Protein AF-A0A6L7VQL5-F1 (afdb_monomer)

Structure (mmCIF, N/CA/C/O backbone):
data_AF-A0A6L7VQL5-F1
#
_entry.id   AF-A0A6L7VQL5-F1
#
loop_
_atom_site.group_PDB
_atom_site.id
_atom_site.type_symbol
_atom_site.label_atom_id
_atom_site.label_alt_id
_atom_site.label_comp_id
_atom_site.label_asym_id
_atom_site.label_entity_id
_atom_site.label_seq_id
_atom_site.pdbx_PDB_ins_code
_atom_site.Cartn_x
_atom_site.Cartn_y
_atom_site.Cartn_z
_atom_site.occupancy
_atom_site.B_iso_or_equiv
_atom_site.auth_seq_id
_atom_site.auth_comp_id
_atom_site.auth_asym_id
_atom_site.auth_atom_id
_atom_site.pdbx_PDB_model_num
ATOM 1 N N . MET A 1 1 ? -5.846 9.441 10.949 1.00 42.78 1 MET A N 1
ATOM 2 C CA . MET A 1 1 ? -6.103 8.118 11.543 1.00 42.78 1 MET A CA 1
ATOM 3 C C . MET A 1 1 ? -7.262 8.256 12.506 1.00 42.78 1 MET A C 1
ATOM 5 O O . MET A 1 1 ? -7.137 8.987 13.477 1.00 42.78 1 MET A O 1
ATOM 9 N N . THR A 1 2 ? -8.407 7.649 12.213 1.00 39.34 2 THR A N 1
ATOM 10 C CA . THR A 1 2 ? -9.433 7.426 13.237 1.00 39.34 2 THR A CA 1
ATOM 11 C C . THR A 1 2 ? -9.026 6.174 13.992 1.00 39.34 2 TH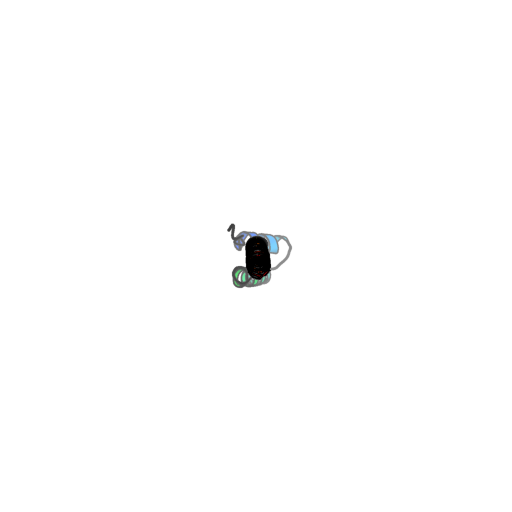R A C 1
ATOM 13 O O . THR A 1 2 ? -9.314 5.062 13.554 1.00 39.34 2 THR A O 1
ATOM 16 N N . THR A 1 3 ? -8.292 6.350 15.087 1.00 49.66 3 THR A N 1
ATOM 17 C CA . THR A 1 3 ? -8.144 5.301 16.092 1.00 49.66 3 THR A CA 1
ATOM 18 C C . THR A 1 3 ? -9.555 4.993 16.580 1.00 49.66 3 THR A C 1
ATOM 20 O O . THR A 1 3 ? -10.227 5.879 17.105 1.00 49.66 3 THR A O 1
ATOM 23 N N . TYR A 1 4 ? -10.054 3.783 16.336 1.00 56.78 4 TYR A N 1
ATOM 24 C CA . TYR A 1 4 ? -11.312 3.344 16.935 1.00 56.78 4 TYR A CA 1
ATOM 25 C C . TYR A 1 4 ? -11.028 3.017 18.395 1.00 56.78 4 TYR A C 1
ATOM 27 O O . TYR A 1 4 ? -10.925 1.847 18.740 1.00 56.78 4 TYR A O 1
ATOM 35 N N . THR A 1 5 ? -10.831 4.027 19.241 1.00 70.69 5 THR A N 1
ATOM 36 C CA . THR A 1 5 ? -10.750 3.820 20.687 1.00 70.69 5 THR A CA 1
ATOM 37 C C . THR A 1 5 ? -11.992 3.054 21.112 1.00 70.69 5 THR A C 1
ATOM 39 O O . THR A 1 5 ? -13.117 3.501 20.876 1.00 70.69 5 THR A O 1
ATOM 42 N N . ILE A 1 6 ? -11.794 1.857 21.667 1.00 78.19 6 ILE A N 1
ATOM 43 C CA . ILE A 1 6 ? -12.909 1.106 22.233 1.00 78.19 6 ILE A CA 1
ATOM 44 C C . ILE A 1 6 ? -13.438 1.933 23.397 1.00 78.19 6 ILE A C 1
ATOM 46 O O . ILE A 1 6 ? -12.696 2.257 24.324 1.00 78.19 6 ILE A O 1
ATO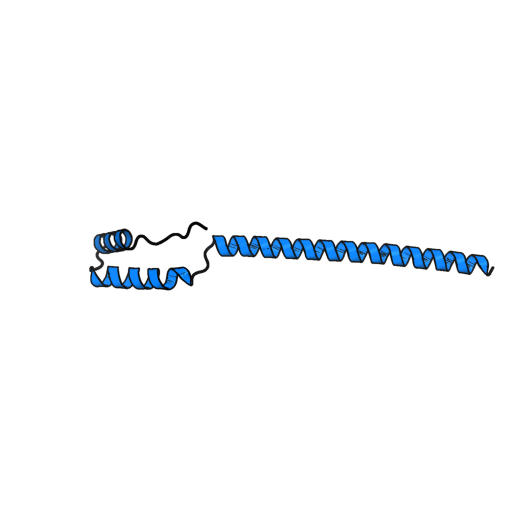M 50 N N . ASP A 1 7 ? -14.722 2.273 23.346 1.00 89.44 7 ASP A N 1
ATOM 51 C CA . ASP A 1 7 ? -15.423 2.767 24.520 1.00 89.44 7 ASP A CA 1
ATOM 52 C C . ASP A 1 7 ? -15.568 1.591 25.486 1.00 89.44 7 ASP A C 1
ATOM 54 O O . ASP A 1 7 ? -16.428 0.720 25.332 1.00 89.44 7 ASP A O 1
ATOM 58 N N . THR A 1 8 ? -14.642 1.521 26.438 1.00 89.69 8 THR A N 1
ATOM 59 C CA . THR A 1 8 ? -14.555 0.412 27.382 1.00 89.69 8 THR A CA 1
ATOM 60 C C . THR A 1 8 ? -15.802 0.321 28.256 1.00 89.69 8 THR A C 1
ATOM 62 O O . THR A 1 8 ? -16.229 -0.787 28.567 1.00 89.69 8 THR A O 1
ATOM 65 N N . ALA A 1 9 ? -16.432 1.451 28.594 1.00 90.56 9 ALA A N 1
ATOM 66 C CA . ALA A 1 9 ? -17.660 1.472 29.381 1.00 90.56 9 ALA A CA 1
ATOM 67 C C . ALA A 1 9 ? -18.835 0.901 28.580 1.00 90.56 9 ALA A C 1
ATOM 69 O O . ALA A 1 9 ? -19.491 -0.033 29.044 1.00 90.56 9 ALA A O 1
ATOM 70 N N . ALA A 1 10 ? -19.034 1.377 27.348 1.00 93.81 10 ALA A N 1
ATOM 71 C CA . ALA A 1 10 ? -20.083 0.857 26.474 1.00 93.81 10 ALA A CA 1
ATOM 72 C C . ALA A 1 10 ? -19.875 -0.633 26.145 1.00 93.81 10 ALA A C 1
ATOM 74 O O . ALA A 1 10 ? -20.834 -1.402 26.112 1.00 93.81 10 ALA A O 1
ATOM 75 N N . ALA A 1 11 ? -18.626 -1.069 25.942 1.00 93.44 11 ALA A N 1
ATOM 76 C CA . ALA A 1 11 ? -18.302 -2.470 25.678 1.00 93.44 11 ALA A CA 1
ATOM 77 C C . ALA A 1 11 ? -18.599 -3.377 26.884 1.00 93.44 11 ALA A C 1
ATOM 79 O O . ALA A 1 11 ? -19.138 -4.470 26.706 1.00 93.44 11 ALA A O 1
ATOM 80 N N . ILE A 1 12 ? -18.291 -2.927 28.107 1.00 95.12 12 ILE A N 1
ATOM 81 C CA . ILE A 1 12 ? -18.627 -3.659 29.337 1.00 95.12 12 ILE A CA 1
ATOM 82 C C . ILE A 1 12 ? -20.147 -3.775 29.487 1.00 95.12 12 ILE A C 1
ATOM 84 O O . ILE A 1 12 ? -20.638 -4.888 29.662 1.00 95.12 12 ILE A O 1
ATOM 88 N N . GLU A 1 13 ? -20.896 -2.675 29.351 1.00 96.06 13 GLU A N 1
ATOM 89 C CA . GLU A 1 13 ? -22.367 -2.686 29.438 1.00 96.06 13 GLU A CA 1
ATOM 90 C C . GLU A 1 13 ? -22.989 -3.624 28.397 1.00 96.06 13 GLU A C 1
ATOM 92 O O . GLU A 1 13 ? -23.912 -4.394 28.683 1.00 96.06 13 GLU A O 1
ATOM 97 N N . GLN A 1 14 ? -22.451 -3.608 27.177 1.00 96.44 14 GLN A N 1
ATOM 98 C CA . GLN A 1 14 ? -22.913 -4.484 26.115 1.00 96.44 14 GLN A CA 1
ATOM 99 C C . GLN A 1 14 ? -22.634 -5.954 26.449 1.00 96.44 14 GLN A C 1
ATOM 101 O O . GLN A 1 14 ? -23.522 -6.786 26.280 1.00 96.44 14 GLN A O 1
ATOM 106 N N . LEU A 1 15 ? -21.462 -6.295 26.985 1.00 96.06 15 LEU A N 1
ATOM 107 C CA . LEU A 1 15 ? -21.155 -7.665 27.408 1.00 96.06 15 LEU A CA 1
ATOM 108 C C . LEU A 1 15 ? -22.043 -8.126 28.572 1.00 96.06 15 LEU A C 1
ATOM 110 O O . LEU A 1 15 ? -22.571 -9.239 28.529 1.00 96.06 15 LEU A O 1
ATOM 114 N N . GLU A 1 16 ? -22.277 -7.265 29.564 1.00 97.00 16 GLU A N 1
ATOM 115 C CA . GLU A 1 16 ? -23.165 -7.554 30.697 1.00 97.00 16 GLU A CA 1
ATOM 116 C C . GLU A 1 16 ? -24.607 -7.806 30.237 1.00 97.00 16 GLU A C 1
ATOM 118 O O . GLU A 1 16 ? -25.227 -8.794 30.635 1.00 97.00 16 GLU A O 1
ATOM 123 N N . SER A 1 17 ? -25.122 -6.984 29.314 1.00 97.00 17 SER A N 1
ATOM 124 C CA . SER A 1 17 ? -26.455 -7.187 28.722 1.00 97.00 17 SER A CA 1
ATOM 125 C C . SER A 1 17 ? -26.586 -8.489 27.916 1.00 97.00 17 SER A C 1
ATOM 127 O O . SER A 1 17 ? -27.698 -8.963 27.690 1.00 97.00 17 SER A O 1
ATOM 129 N N . ASN A 1 18 ? -25.461 -9.098 27.527 1.00 96.19 18 ASN A N 1
ATOM 130 C CA . ASN A 1 18 ? -25.394 -10.389 26.840 1.00 96.19 18 ASN A CA 1
ATOM 131 C C . ASN A 1 18 ? -25.063 -11.563 27.785 1.00 96.19 18 ASN A C 1
ATOM 133 O O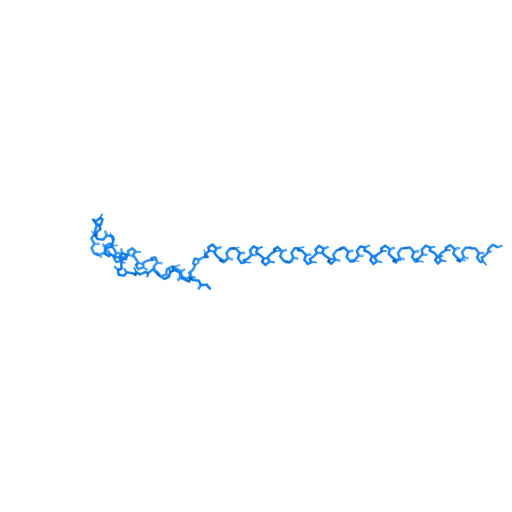 . ASN A 1 18 ? -24.808 -12.673 27.320 1.00 96.19 18 ASN A O 1
ATOM 137 N N . GLY A 1 19 ? -25.100 -11.345 29.104 1.00 95.56 19 GLY A N 1
ATOM 138 C CA . GLY A 1 19 ? -24.989 -12.40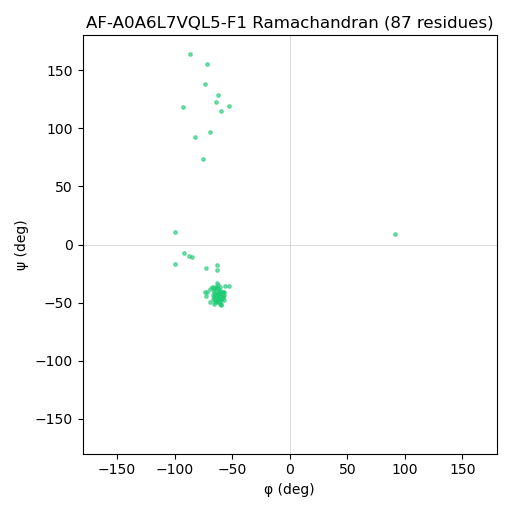2 30.111 1.00 95.56 19 GLY A CA 1
ATOM 139 C C . GLY A 1 19 ? -23.571 -12.702 30.599 1.00 95.56 19 GLY A C 1
ATOM 140 O O . GLY A 1 19 ? -23.393 -13.677 31.329 1.00 95.56 19 GLY A O 1
ATOM 141 N N . PHE A 1 20 ? -22.574 -11.887 30.236 1.00 97.00 20 PHE A N 1
ATOM 142 C CA . PHE A 1 20 ? -21.262 -11.934 30.885 1.00 97.00 20 PHE A CA 1
ATOM 143 C C . PHE A 1 20 ? -21.359 -11.319 32.280 1.00 97.00 20 PHE A C 1
ATOM 145 O O . PHE A 1 20 ? -21.990 -10.278 32.461 1.00 97.00 20 PHE A O 1
ATOM 152 N N . ASP A 1 21 ? -20.711 -11.925 33.274 1.00 96.56 21 ASP A N 1
ATOM 153 C CA . ASP A 1 21 ? -20.598 -11.262 34.571 1.00 96.56 21 ASP A CA 1
ATOM 154 C C . ASP A 1 21 ? -19.611 -10.083 34.499 1.00 96.56 21 ASP A C 1
ATOM 156 O O . ASP A 1 21 ? -18.696 -10.057 33.672 1.00 96.56 21 ASP A O 1
ATOM 160 N N . THR A 1 22 ? -19.769 -9.106 35.394 1.00 94.94 22 THR A N 1
ATOM 161 C CA . THR A 1 22 ? -18.960 -7.878 35.412 1.00 94.94 22 THR A CA 1
ATOM 162 C C . THR A 1 22 ? -17.453 -8.138 35.423 1.00 94.94 22 THR A C 1
ATOM 164 O O . THR A 1 22 ? -16.691 -7.376 34.825 1.00 94.94 22 THR A O 1
ATOM 167 N N . LYS A 1 23 ? -16.980 -9.192 36.103 1.00 96.12 23 LYS A N 1
ATOM 168 C CA . LYS A 1 23 ? -15.543 -9.505 36.149 1.00 96.12 23 LYS A CA 1
ATOM 169 C C . LYS A 1 23 ? -15.066 -10.031 34.801 1.00 96.12 23 LYS A C 1
ATOM 171 O O . LYS A 1 23 ? -13.994 -9.633 34.357 1.00 96.12 23 LYS A O 1
ATOM 176 N N . GLN A 1 24 ? -15.857 -10.881 34.149 1.00 95.94 24 GLN A N 1
ATOM 177 C CA . GLN A 1 24 ? -15.557 -11.381 32.806 1.00 95.94 24 GLN A CA 1
ATOM 178 C C . GLN A 1 24 ? -15.570 -10.260 31.764 1.00 95.94 24 GLN A C 1
ATOM 180 O O . GLN A 1 24 ? -14.637 -10.163 30.969 1.00 95.94 24 GLN A O 1
ATOM 185 N N . ALA A 1 25 ? -16.592 -9.399 31.791 1.00 96.38 25 ALA A N 1
ATOM 186 C CA . ALA A 1 25 ? -16.723 -8.281 30.862 1.00 96.38 25 ALA A CA 1
ATOM 187 C C . ALA A 1 25 ? -15.532 -7.318 30.970 1.00 96.38 25 ALA A C 1
ATOM 189 O O . ALA A 1 25 ? -14.908 -6.987 29.962 1.00 96.38 25 ALA A O 1
ATOM 190 N N . LYS A 1 26 ? -15.156 -6.940 32.201 1.00 93.56 26 LYS A N 1
ATOM 191 C CA . LYS A 1 26 ? -13.977 -6.102 32.456 1.00 93.56 26 LYS A CA 1
ATOM 192 C C . LYS A 1 26 ? -12.690 -6.755 31.972 1.00 93.56 26 LYS A C 1
ATOM 194 O O . LYS A 1 26 ? -11.972 -6.133 31.202 1.00 93.56 26 LYS A O 1
ATOM 199 N N . ALA A 1 27 ? -12.440 -8.006 32.361 1.00 94.94 27 ALA A N 1
ATOM 200 C CA . ALA A 1 27 ? -11.219 -8.709 31.975 1.00 94.94 27 ALA A CA 1
ATOM 201 C C . ALA A 1 27 ? -11.066 -8.806 30.448 1.00 94.94 27 ALA A C 1
ATOM 203 O O . ALA A 1 27 ? -9.977 -8.603 29.922 1.00 94.94 27 ALA A O 1
ATOM 204 N N . LEU A 1 28 ? -12.155 -9.079 29.722 1.00 91.81 28 LEU A N 1
ATOM 205 C CA . LEU A 1 28 ? -12.122 -9.167 28.263 1.00 91.81 28 LEU A CA 1
ATOM 206 C C . LEU A 1 28 ? -11.829 -7.811 27.610 1.00 91.81 28 LEU A C 1
ATOM 208 O O . LEU A 1 28 ? -10.987 -7.728 26.717 1.00 91.81 28 LEU A O 1
ATOM 212 N N . VAL A 1 29 ? -12.519 -6.757 28.046 1.00 92.31 29 VAL A N 1
ATOM 213 C CA . VAL A 1 29 ? -12.359 -5.408 27.486 1.00 92.31 29 VAL A CA 1
ATOM 214 C C . VAL A 1 29 ? -10.969 -4.849 27.775 1.00 92.31 29 VAL A C 1
ATOM 216 O O . VAL A 1 29 ? -10.371 -4.242 26.892 1.00 92.31 29 VAL A O 1
ATOM 219 N N . GLU A 1 30 ? -10.430 -5.104 28.966 1.00 90.19 30 GLU A N 1
ATOM 220 C CA . GLU A 1 30 ? -9.091 -4.674 29.374 1.00 90.19 30 GLU A CA 1
ATOM 221 C C . GLU A 1 30 ? -8.005 -5.335 28.508 1.00 90.19 30 GLU A C 1
ATOM 223 O O . GLU A 1 30 ? -7.179 -4.631 27.933 1.00 90.19 30 GLU A O 1
ATOM 228 N N . ILE A 1 31 ? -8.091 -6.651 28.263 1.00 89.31 31 ILE A N 1
ATOM 229 C CA . ILE A 1 31 ? -7.167 -7.370 27.361 1.00 89.31 31 ILE A CA 1
ATOM 230 C C . ILE A 1 31 ? -7.178 -6.786 25.940 1.00 89.31 31 ILE A C 1
ATOM 232 O O . ILE A 1 31 ? -6.134 -6.697 25.290 1.00 89.31 31 ILE A O 1
ATOM 236 N N . ILE A 1 32 ? -8.359 -6.438 25.421 1.00 87.31 32 ILE A N 1
ATOM 237 C CA . ILE A 1 32 ? -8.484 -5.889 24.064 1.00 87.31 32 ILE A CA 1
ATOM 238 C C . ILE A 1 32 ? -7.964 -4.447 24.023 1.00 87.31 32 ILE A C 1
ATOM 240 O O . ILE A 1 32 ? -7.270 -4.088 23.073 1.00 87.31 32 ILE A O 1
ATOM 244 N N . ALA A 1 33 ? -8.266 -3.638 25.043 1.00 85.81 33 ALA A N 1
ATOM 245 C CA . ALA A 1 33 ? -7.797 -2.260 25.146 1.00 85.81 33 ALA A CA 1
ATOM 246 C C . ALA A 1 33 ? -6.264 -2.185 25.234 1.00 85.81 33 ALA A C 1
ATOM 248 O O . ALA A 1 33 ? -5.660 -1.395 24.516 1.00 85.81 33 ALA A O 1
ATOM 249 N N . GLU A 1 34 ? -5.631 -3.052 26.031 1.00 85.12 34 GLU A N 1
ATOM 250 C CA . GLU A 1 34 ? -4.167 -3.121 26.160 1.00 85.12 34 GLU A CA 1
ATOM 251 C C . GLU A 1 34 ? -3.466 -3.481 24.844 1.00 85.12 34 GLU A C 1
ATOM 253 O O . GLU A 1 34 ? -2.375 -2.995 24.564 1.00 85.12 34 GLU A O 1
ATOM 258 N N . ARG A 1 35 ? -4.087 -4.327 24.014 1.00 84.69 35 ARG A N 1
ATOM 259 C CA . ARG A 1 35 ? -3.490 -4.809 22.756 1.00 84.69 35 ARG A CA 1
ATOM 260 C C . ARG A 1 35 ? -3.830 -3.952 21.546 1.00 84.69 35 ARG A C 1
ATOM 262 O O . ARG A 1 35 ? -3.298 -4.198 20.468 1.00 84.69 35 ARG A O 1
ATOM 269 N N . GLN A 1 36 ? -4.721 -2.973 21.685 1.00 80.88 36 GLN A N 1
ATOM 270 C CA . GLN A 1 36 ? -5.225 -2.198 20.555 1.00 80.88 36 GLN A CA 1
ATOM 271 C C . GLN A 1 36 ? -4.116 -1.437 19.814 1.00 80.88 36 GLN A C 1
ATOM 273 O O . GLN A 1 36 ? -4.164 -1.350 18.588 1.00 80.88 36 GLN A O 1
ATOM 278 N N . GLU A 1 37 ? -3.118 -0.922 20.531 1.00 77.31 37 GLU A N 1
ATOM 279 C CA . GLU A 1 37 ? -2.007 -0.168 19.936 1.00 77.31 37 GLU A CA 1
ATOM 280 C C . GLU A 1 37 ? -1.014 -1.058 19.167 1.00 77.31 37 GLU A C 1
ATOM 282 O O . GLU A 1 37 ? -0.297 -0.572 18.295 1.00 77.31 37 GLU A O 1
ATOM 287 N N . GLU A 1 38 ? -0.996 -2.367 19.434 1.00 80.81 38 GLU A N 1
ATOM 288 C CA . GLU A 1 38 ? -0.119 -3.332 18.755 1.00 80.81 38 GLU A CA 1
ATOM 289 C C . GLU A 1 38 ? -0.731 -3.887 17.456 1.00 80.81 38 GLU A C 1
ATOM 291 O O . GLU A 1 38 ? -0.064 -4.588 16.689 1.00 80.81 38 GLU A O 1
ATOM 296 N N . LEU A 1 39 ? -2.012 -3.607 17.195 1.00 83.38 39 LEU A N 1
ATOM 297 C CA . LEU A 1 39 ? -2.741 -4.143 16.051 1.00 83.38 39 LEU A CA 1
ATOM 298 C C . LEU A 1 39 ? -2.669 -3.196 14.852 1.00 83.38 39 LEU A C 1
ATOM 300 O O . LEU A 1 39 ? -3.214 -2.095 14.874 1.00 83.38 39 LEU A O 1
ATOM 304 N N . ALA A 1 40 ? -2.088 -3.675 13.750 1.00 85.62 40 ALA A N 1
ATOM 305 C CA . ALA A 1 40 ? -2.185 -2.983 12.470 1.00 85.62 40 ALA A CA 1
ATOM 306 C C . ALA A 1 40 ? -3.651 -2.896 12.015 1.00 85.62 40 ALA A C 1
ATOM 308 O O . ALA A 1 40 ? -4.369 -3.901 11.944 1.00 85.62 40 ALA A O 1
ATOM 309 N N . THR A 1 41 ? -4.097 -1.693 11.667 1.00 86.06 41 THR A N 1
ATOM 310 C CA . THR A 1 41 ? -5.445 -1.453 11.156 1.00 86.06 41 THR A CA 1
ATOM 311 C C . THR A 1 41 ? -5.507 -1.653 9.642 1.00 86.06 41 THR A C 1
ATOM 313 O O . THR A 1 41 ? -4.500 -1.623 8.933 1.00 86.06 41 THR A O 1
ATOM 316 N N . LYS A 1 42 ? -6.722 -1.790 9.094 1.00 89.94 42 LYS A N 1
ATOM 317 C CA . LYS A 1 42 ? -6.922 -1.780 7.632 1.00 89.94 42 LYS A CA 1
ATOM 318 C C . LYS A 1 42 ? -6.377 -0.502 6.984 1.00 89.94 42 LYS A C 1
ATOM 320 O O . LYS A 1 42 ? -5.819 -0.575 5.899 1.00 89.94 42 LYS A O 1
ATOM 325 N N . SER A 1 43 ? -6.497 0.639 7.669 1.00 88.75 43 SER A N 1
ATOM 326 C CA . SER A 1 43 ? -5.973 1.924 7.193 1.00 88.75 43 SER A CA 1
ATOM 327 C C . SER A 1 43 ? -4.448 1.923 7.100 1.00 88.75 43 SER A C 1
ATOM 329 O O . SER A 1 43 ? -3.903 2.508 6.164 1.00 88.75 43 SER A O 1
ATOM 331 N N . ASP A 1 44 ? -3.762 1.276 8.044 1.00 90.94 44 ASP A N 1
ATOM 332 C CA . ASP A 1 44 ? -2.301 1.142 8.011 1.00 90.94 44 ASP A CA 1
ATOM 333 C C . ASP A 1 44 ? -1.880 0.271 6.827 1.00 90.94 44 ASP A C 1
ATOM 335 O O . ASP A 1 44 ? -0.983 0.637 6.070 1.00 90.94 44 ASP A O 1
ATOM 339 N N . LEU A 1 45 ? -2.596 -0.835 6.597 1.00 94.25 45 LEU A N 1
ATOM 340 C CA . LEU A 1 45 ? -2.361 -1.712 5.448 1.00 94.25 45 LEU A CA 1
ATOM 341 C C . LEU A 1 45 ? -2.621 -1.007 4.109 1.00 94.25 45 LEU A C 1
ATOM 343 O O . LEU A 1 45 ? -1.842 -1.172 3.172 1.00 94.25 45 LEU A O 1
ATOM 347 N N . ASP A 1 46 ? -3.685 -0.209 4.005 1.00 96.38 46 ASP A N 1
ATOM 348 C CA . ASP A 1 46 ? -3.995 0.568 2.799 1.00 96.38 46 ASP A CA 1
ATOM 349 C C . ASP A 1 46 ? -2.956 1.671 2.545 1.00 96.38 46 ASP A C 1
ATOM 351 O O . ASP A 1 46 ? -2.574 1.917 1.394 1.00 96.38 46 ASP A O 1
ATOM 355 N N . SER A 1 47 ? -2.454 2.299 3.613 1.00 96.25 47 SER A N 1
ATOM 356 C CA . SER A 1 47 ? -1.375 3.290 3.532 1.00 96.25 47 SER A CA 1
ATOM 357 C C . SER A 1 47 ? -0.083 2.640 3.041 1.00 96.25 47 SER A C 1
ATOM 359 O O . SER A 1 47 ? 0.478 3.084 2.040 1.00 96.25 47 SER A O 1
ATOM 361 N N . LEU A 1 48 ? 0.315 1.517 3.647 1.00 97.56 48 LEU A N 1
ATOM 362 C CA . LEU A 1 48 ? 1.495 0.750 3.245 1.00 97.56 48 LEU A CA 1
ATOM 363 C C . LEU A 1 48 ? 1.381 0.242 1.800 1.00 97.56 48 LEU A C 1
ATOM 365 O O . LEU A 1 48 ? 2.325 0.329 1.020 1.00 97.56 48 LEU A O 1
ATOM 369 N N . LYS A 1 49 ? 0.204 -0.247 1.394 1.00 98.06 49 LYS A N 1
ATOM 370 C CA . LYS A 1 49 ? -0.062 -0.655 0.008 1.00 98.06 49 LYS A CA 1
ATOM 371 C C . LYS A 1 49 ? 0.102 0.512 -0.966 1.00 98.06 49 LYS A C 1
ATOM 373 O O . LYS A 1 49 ? 0.597 0.318 -2.077 1.00 98.06 49 LYS A O 1
ATOM 378 N N . THR A 1 50 ? -0.348 1.703 -0.584 1.00 98.38 50 THR A N 1
ATOM 379 C CA . THR A 1 50 ? -0.214 2.911 -1.407 1.00 98.38 50 THR A CA 1
ATOM 380 C C . THR A 1 50 ? 1.252 3.306 -1.558 1.00 98.38 50 THR A C 1
ATOM 382 O O . THR A 1 50 ? 1.693 3.550 -2.681 1.00 98.38 50 THR A O 1
ATOM 385 N N . GLU A 1 51 ? 2.011 3.288 -0.463 1.00 98.44 51 GLU A N 1
ATOM 386 C CA . GLU A 1 51 ? 3.450 3.566 -0.444 1.00 98.44 51 GLU A CA 1
ATOM 387 C C . GLU A 1 51 ? 4.227 2.583 -1.329 1.00 98.44 51 GLU A C 1
ATOM 389 O O . GLU A 1 51 ? 4.894 3.007 -2.272 1.00 98.44 51 GLU A O 1
ATOM 394 N N . ILE A 1 52 ? 4.022 1.274 -1.139 1.00 98.56 52 ILE A N 1
ATOM 395 C CA . ILE A 1 52 ? 4.654 0.221 -1.951 1.00 98.56 52 ILE A CA 1
ATOM 396 C C . ILE A 1 52 ? 4.342 0.403 -3.442 1.00 98.56 52 ILE A C 1
ATOM 398 O O . ILE A 1 52 ? 5.224 0.281 -4.292 1.00 98.56 52 ILE A O 1
ATOM 402 N N . ASN A 1 53 ? 3.091 0.706 -3.798 1.00 98.56 53 ASN 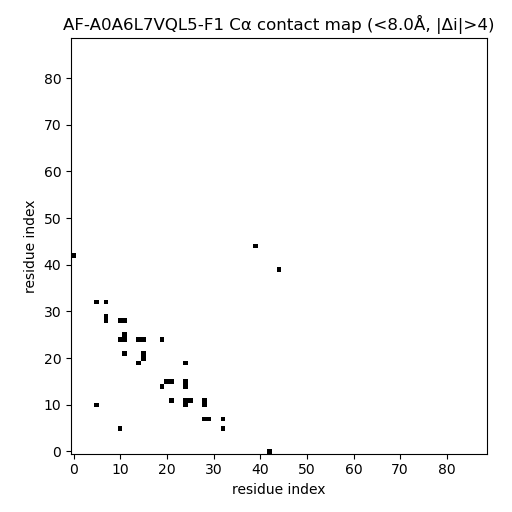A N 1
ATOM 403 C CA . ASN A 1 53 ? 2.734 0.952 -5.198 1.00 98.56 53 ASN A CA 1
ATOM 404 C C . ASN A 1 53 ? 3.424 2.204 -5.758 1.00 98.56 53 ASN A C 1
ATOM 406 O O . ASN A 1 53 ? 3.808 2.211 -6.930 1.00 98.56 53 ASN A O 1
ATOM 410 N N . GLY A 1 54 ? 3.586 3.245 -4.940 1.00 98.62 54 GLY A N 1
ATOM 411 C CA . GLY A 1 54 ? 4.351 4.440 -5.283 1.00 98.62 54 GLY A CA 1
ATOM 412 C C . GLY A 1 54 ? 5.810 4.109 -5.592 1.00 98.62 54 GLY A C 1
ATOM 413 O O . GLY A 1 54 ? 6.296 4.440 -6.673 1.00 98.62 54 GLY A O 1
ATOM 414 N N . GLU A 1 55 ? 6.478 3.377 -4.702 1.00 98.69 55 GLU A N 1
ATOM 415 C CA . GLU A 1 55 ? 7.867 2.942 -4.889 1.00 98.69 55 GLU A CA 1
ATOM 416 C C . GLU A 1 55 ? 8.039 2.060 -6.130 1.00 98.69 55 GLU A C 1
ATOM 418 O O . GLU A 1 55 ? 8.932 2.293 -6.945 1.00 98.69 55 GLU A O 1
ATOM 423 N N . ILE A 1 56 ? 7.138 1.095 -6.346 1.00 98.69 56 ILE A N 1
ATOM 424 C CA . ILE A 1 56 ? 7.147 0.245 -7.545 1.00 98.69 56 ILE A CA 1
ATOM 425 C C . ILE A 1 56 ? 7.025 1.090 -8.819 1.00 98.69 56 ILE A C 1
ATOM 427 O O . ILE A 1 56 ? 7.694 0.810 -9.818 1.00 98.69 56 ILE A O 1
ATOM 431 N N . ASN A 1 57 ? 6.163 2.107 -8.821 1.00 98.62 57 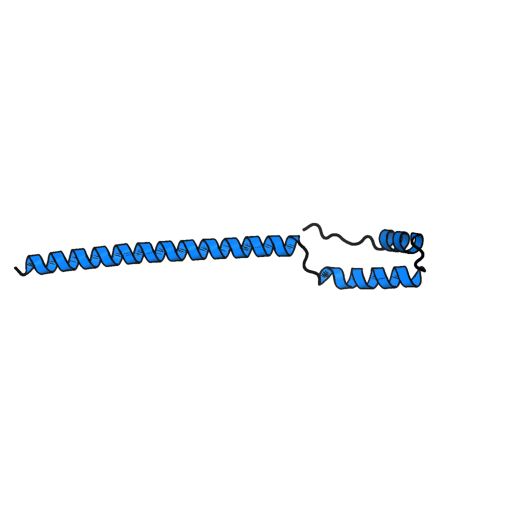ASN A N 1
ATOM 432 C CA . ASN A 1 57 ? 5.993 2.981 -9.978 1.00 98.62 57 ASN A CA 1
ATOM 433 C C . ASN A 1 57 ? 7.224 3.865 -10.215 1.00 98.62 57 ASN A C 1
ATOM 435 O O . ASN A 1 57 ? 7.627 4.029 -11.369 1.00 98.62 57 ASN A O 1
ATOM 439 N N . ASN A 1 58 ? 7.860 4.360 -9.151 1.00 98.56 58 ASN A N 1
ATOM 440 C CA . ASN A 1 58 ? 9.119 5.100 -9.247 1.00 98.56 58 ASN A CA 1
ATOM 441 C C . ASN A 1 58 ? 10.234 4.226 -9.835 1.00 98.56 58 ASN A C 1
ATOM 443 O O . ASN A 1 58 ? 10.837 4.608 -10.837 1.00 98.56 58 ASN A O 1
ATOM 447 N N . LEU A 1 59 ? 10.417 3.004 -9.325 1.00 98.69 59 LEU A N 1
ATOM 448 C CA . LEU A 1 59 ? 11.402 2.053 -9.852 1.00 98.69 59 LEU A CA 1
ATOM 449 C C . LEU A 1 59 ? 11.153 1.712 -11.329 1.00 98.69 59 LEU A C 1
ATOM 451 O O . LEU A 1 59 ? 12.085 1.664 -12.131 1.00 98.69 59 LEU A O 1
ATOM 455 N N . LYS A 1 60 ? 9.891 1.515 -11.734 1.00 98.62 60 LYS A N 1
ATOM 456 C CA . LYS A 1 60 ? 9.541 1.312 -13.153 1.00 98.62 60 LYS A CA 1
ATOM 457 C C . LYS A 1 60 ? 9.925 2.517 -14.016 1.00 98.62 60 LYS A C 1
ATOM 459 O O . LYS A 1 60 ? 10.381 2.328 -15.145 1.00 98.62 60 LYS A O 1
ATOM 464 N N . SER A 1 61 ? 9.729 3.733 -13.510 1.00 98.50 61 SER A N 1
ATOM 465 C CA . SER A 1 61 ? 10.110 4.970 -14.199 1.00 98.50 61 SER A CA 1
ATOM 466 C C . SER A 1 61 ? 11.627 5.061 -14.377 1.00 98.50 61 SER A C 1
ATOM 468 O O . SER A 1 61 ? 12.105 5.248 -15.496 1.00 98.50 61 SER A O 1
ATOM 470 N N . GLU A 1 62 ? 12.391 4.817 -13.311 1.00 98.56 62 GLU A N 1
ATOM 471 C CA . GLU A 1 62 ? 13.858 4.806 -13.348 1.00 98.56 62 GLU A CA 1
ATOM 472 C C . GLU A 1 62 ? 14.400 3.780 -14.350 1.00 98.56 62 GLU A C 1
ATOM 474 O O . GLU A 1 62 ? 15.241 4.112 -15.185 1.00 98.56 62 GLU A O 1
ATOM 479 N N . ILE A 1 63 ? 13.855 2.559 -14.356 1.00 98.62 63 ILE A N 1
ATOM 480 C CA . ILE A 1 63 ? 14.226 1.520 -15.328 1.00 98.62 63 ILE A CA 1
ATOM 481 C C . ILE A 1 63 ? 13.955 1.978 -16.769 1.00 98.62 63 ILE A C 1
ATOM 483 O O . ILE A 1 63 ? 14.777 1.749 -17.661 1.00 98.62 63 ILE A O 1
ATOM 487 N N . ASN A 1 64 ? 12.815 2.624 -17.027 1.00 98.50 64 ASN A N 1
ATOM 488 C CA . ASN A 1 64 ? 12.479 3.121 -18.363 1.00 98.50 64 ASN A CA 1
ATOM 489 C C . ASN A 1 64 ? 13.402 4.262 -18.813 1.00 98.50 64 ASN A C 1
ATOM 491 O O . ASN A 1 64 ? 13.776 4.311 -19.991 1.00 98.50 64 ASN A O 1
ATOM 495 N N . ASN A 1 65 ? 13.800 5.136 -17.889 1.00 98.38 65 ASN A N 1
ATOM 496 C CA . ASN A 1 65 ? 14.754 6.210 -18.157 1.00 98.38 65 ASN A CA 1
ATOM 497 C C . ASN A 1 65 ? 16.131 5.634 -18.491 1.00 98.38 65 ASN A C 1
ATOM 499 O O . ASN A 1 65 ? 16.642 5.893 -19.580 1.00 98.38 65 ASN A O 1
ATOM 503 N N . LEU A 1 66 ? 16.657 4.734 -17.653 1.00 98.44 66 LEU A N 1
ATOM 504 C CA . LEU A 1 66 ? 17.931 4.047 -17.898 1.00 98.44 66 LEU A CA 1
ATOM 505 C C . LEU A 1 66 ? 17.932 3.291 -19.233 1.00 98.44 66 LEU A C 1
ATOM 507 O O . LEU A 1 66 ? 18.899 3.341 -19.993 1.00 98.44 66 LEU A O 1
ATOM 511 N N . LYS A 1 67 ? 16.825 2.622 -19.576 1.00 98.38 67 LYS A N 1
ATOM 512 C CA . LYS A 1 67 ? 16.675 1.946 -20.874 1.00 98.38 67 LYS A CA 1
ATOM 513 C C . LYS A 1 67 ? 16.725 2.928 -22.047 1.00 98.38 67 LYS A C 1
ATOM 515 O O . LYS A 1 67 ? 17.246 2.582 -23.108 1.00 98.38 67 LYS A O 1
ATOM 520 N N . SER A 1 68 ? 16.158 4.120 -21.888 1.00 98.25 68 SER A N 1
ATOM 521 C CA . SER A 1 68 ? 16.148 5.159 -22.924 1.00 98.25 68 SER A CA 1
ATOM 522 C C . SER A 1 68 ? 17.527 5.790 -23.093 1.00 98.25 68 SER A C 1
ATOM 524 O O . SER A 1 68 ? 18.005 5.908 -24.221 1.00 98.25 68 SER A O 1
ATOM 526 N N . GLU A 1 69 ? 18.203 6.097 -21.988 1.00 98.12 69 GLU A N 1
ATOM 527 C CA . GLU A 1 69 ? 19.585 6.583 -21.979 1.00 98.12 69 GLU A CA 1
ATOM 528 C C . GLU A 1 69 ? 20.535 5.581 -22.640 1.00 98.12 69 GLU A C 1
ATOM 530 O O . GLU A 1 69 ? 21.300 5.946 -23.534 1.00 98.12 69 GLU A O 1
ATOM 535 N N . LEU A 1 70 ? 20.422 4.294 -22.294 1.00 98.19 70 LEU A N 1
ATOM 536 C CA . LEU A 1 70 ? 21.233 3.242 -22.901 1.00 98.19 70 LEU A CA 1
ATOM 537 C C . LEU A 1 70 ? 21.005 3.143 -24.416 1.00 98.19 70 LEU A C 1
ATOM 539 O O . LEU A 1 70 ? 21.960 3.014 -25.179 1.00 98.19 70 LEU A O 1
ATOM 543 N N . LYS A 1 71 ? 19.751 3.236 -24.878 1.00 98.19 71 LYS A N 1
ATOM 544 C CA . LYS A 1 71 ? 19.442 3.250 -26.318 1.00 98.19 71 LYS A CA 1
ATOM 545 C C . LYS A 1 71 ? 20.090 4.436 -27.026 1.00 98.19 71 LYS A C 1
ATOM 547 O O . LYS A 1 71 ? 20.675 4.245 -28.090 1.00 98.19 71 LYS A O 1
ATOM 552 N N . LEU A 1 72 ? 19.992 5.637 -26.455 1.00 98.12 72 LEU A N 1
ATOM 553 C CA . LEU A 1 72 ? 20.609 6.839 -27.023 1.00 98.12 72 LEU A CA 1
ATOM 554 C C . LEU A 1 72 ? 22.129 6.704 -27.099 1.00 98.12 72 LEU A C 1
ATOM 556 O O . LEU A 1 72 ? 22.727 7.046 -28.122 1.00 98.12 72 LEU A O 1
ATOM 560 N N . TRP A 1 73 ? 22.745 6.156 -26.050 1.00 98.00 73 TRP A N 1
ATOM 561 C CA . TRP A 1 73 ? 24.179 5.904 -26.025 1.00 98.00 73 TRP A CA 1
ATOM 562 C C . TRP A 1 73 ? 24.603 4.920 -27.123 1.00 98.00 73 TRP A C 1
ATOM 564 O O . TRP A 1 73 ? 25.518 5.222 -27.88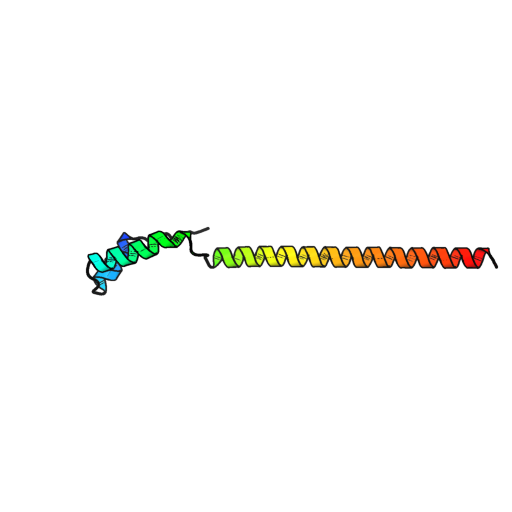7 1.00 98.00 73 TRP A O 1
ATOM 574 N N . ILE A 1 74 ? 23.893 3.794 -27.274 1.00 98.06 74 ILE A N 1
ATOM 575 C CA . ILE A 1 74 ? 24.171 2.798 -28.324 1.00 98.06 74 ILE A CA 1
ATOM 576 C C . ILE A 1 74 ? 24.045 3.423 -29.718 1.00 98.06 74 ILE A C 1
ATOM 578 O O . ILE A 1 74 ? 24.938 3.257 -30.548 1.00 98.06 74 ILE A O 1
ATOM 582 N N . VAL A 1 75 ? 22.962 4.161 -29.984 1.00 98.00 75 VAL A N 1
ATOM 583 C CA . VAL A 1 75 ? 22.757 4.830 -31.281 1.00 98.00 75 VAL A CA 1
ATOM 584 C C . VAL A 1 75 ? 23.889 5.814 -31.572 1.00 98.00 75 VAL A C 1
ATOM 586 O O . VAL A 1 75 ? 24.416 5.830 -32.684 1.00 98.00 75 VAL A O 1
ATOM 589 N N . SER A 1 76 ? 24.305 6.588 -30.569 1.00 97.19 76 SER A N 1
ATOM 590 C CA . SER A 1 76 ? 25.405 7.547 -30.702 1.00 97.19 76 SER A CA 1
ATOM 591 C C . SER A 1 76 ? 26.733 6.845 -30.995 1.00 97.19 76 SER A C 1
ATOM 593 O O . SER A 1 76 ? 27.441 7.238 -31.919 1.00 97.19 76 SER A O 1
ATOM 595 N N . ALA A 1 77 ? 27.049 5.768 -30.272 1.00 97.56 77 ALA A N 1
ATOM 596 C CA . ALA A 1 77 ? 28.262 4.983 -30.491 1.00 97.56 77 ALA A CA 1
ATOM 597 C C . ALA A 1 77 ? 28.308 4.367 -31.901 1.00 97.56 77 ALA A C 1
ATOM 599 O O . ALA A 1 77 ? 29.340 4.435 -32.569 1.00 97.56 77 ALA A O 1
ATOM 600 N N . ILE A 1 78 ? 27.183 3.828 -32.388 1.00 97.56 78 ILE A N 1
ATOM 601 C CA . ILE A 1 78 ? 27.073 3.288 -33.752 1.00 97.56 78 ILE A CA 1
ATOM 602 C C . ILE A 1 78 ? 27.276 4.394 -34.792 1.00 97.56 78 ILE A C 1
ATOM 604 O O . ILE A 1 78 ? 28.037 4.206 -35.740 1.00 97.56 78 ILE A O 1
ATOM 608 N N . ALA A 1 79 ? 26.628 5.550 -34.622 1.00 97.00 79 ALA A N 1
ATOM 609 C CA . ALA A 1 79 ? 26.753 6.670 -35.552 1.00 97.00 79 ALA A CA 1
ATOM 610 C C . ALA A 1 79 ? 28.203 7.173 -35.654 1.00 97.00 79 ALA A C 1
ATOM 612 O O . AL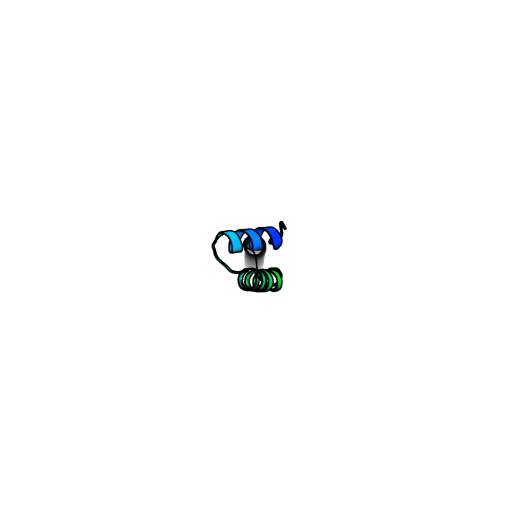A A 1 79 ? 28.700 7.389 -36.761 1.00 97.00 79 ALA A O 1
ATOM 613 N N . ILE A 1 80 ? 28.897 7.291 -34.514 1.00 96.81 80 ILE A N 1
ATOM 614 C CA . ILE A 1 80 ? 30.323 7.638 -34.463 1.00 96.81 80 ILE A CA 1
ATOM 615 C C . ILE A 1 80 ? 31.155 6.580 -35.194 1.00 96.81 80 ILE A C 1
ATOM 617 O O . ILE A 1 80 ? 31.955 6.929 -36.060 1.00 96.81 80 ILE A O 1
ATOM 621 N N . GLY A 1 81 ? 30.942 5.294 -34.897 1.00 95.44 81 GLY A N 1
ATOM 622 C CA . GLY A 1 81 ? 31.672 4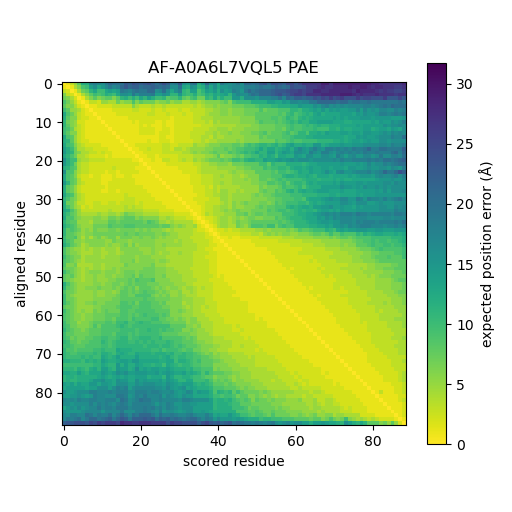.196 -35.535 1.00 95.44 81 GLY A CA 1
ATOM 623 C C . GLY A 1 81 ? 31.521 4.183 -37.060 1.00 95.44 81 GLY A C 1
ATOM 624 O O . GLY A 1 81 ? 32.516 4.079 -37.772 1.00 95.44 81 GLY A O 1
ATOM 625 N N . ILE A 1 82 ? 30.299 4.368 -37.572 1.00 96.12 82 ILE A N 1
ATOM 626 C CA . ILE A 1 82 ? 30.035 4.468 -39.018 1.00 96.12 82 ILE A CA 1
ATOM 627 C C . ILE A 1 82 ? 30.750 5.680 -39.628 1.00 96.12 82 ILE A C 1
ATOM 629 O O . ILE A 1 82 ? 31.314 5.572 -40.716 1.00 96.12 82 ILE A O 1
ATOM 633 N N . GLY A 1 83 ? 30.723 6.831 -38.949 1.00 95.25 83 GLY A N 1
ATOM 634 C CA . GLY A 1 83 ? 31.416 8.038 -39.399 1.00 95.25 83 GLY A CA 1
ATOM 635 C C . GLY A 1 83 ? 32.930 7.847 -39.501 1.00 95.25 83 GLY A C 1
ATOM 636 O O . GLY A 1 83 ? 33.526 8.279 -40.482 1.00 95.25 83 GLY A O 1
ATOM 637 N N . LEU A 1 84 ? 33.532 7.152 -38.529 1.00 96.31 84 LEU A N 1
ATOM 638 C CA . LEU A 1 84 ? 34.959 6.827 -38.539 1.00 96.31 84 LEU A CA 1
ATOM 639 C C . LEU A 1 84 ? 35.319 5.891 -39.695 1.00 96.31 84 LEU A C 1
ATOM 641 O O . LEU A 1 84 ? 36.253 6.195 -40.422 1.00 96.31 84 LEU A O 1
ATOM 645 N N . ILE A 1 85 ? 34.566 4.805 -39.911 1.00 96.00 85 ILE A N 1
ATOM 646 C CA . ILE A 1 85 ? 34.828 3.860 -41.015 1.00 96.00 85 ILE A CA 1
ATOM 647 C C . ILE A 1 85 ? 34.823 4.590 -42.364 1.00 96.00 85 ILE A C 1
ATOM 649 O O . ILE A 1 85 ? 35.774 4.470 -43.126 1.00 96.00 85 ILE A O 1
ATOM 653 N N . LYS A 1 86 ? 33.807 5.425 -42.614 1.00 94.50 86 LYS A N 1
ATOM 654 C CA . LYS A 1 86 ? 33.707 6.210 -43.856 1.00 94.50 86 LYS A CA 1
ATOM 655 C C . LYS A 1 86 ? 34.833 7.226 -44.058 1.00 94.50 86 LYS A C 1
ATOM 657 O O . LYS A 1 86 ? 35.014 7.680 -45.176 1.00 94.50 86 LYS A O 1
ATOM 662 N N . ALA A 1 87 ? 35.514 7.650 -42.995 1.00 93.19 87 ALA A N 1
ATOM 663 C CA . ALA A 1 87 ? 36.637 8.580 -43.088 1.00 93.19 87 ALA A CA 1
ATOM 664 C C . ALA A 1 87 ? 37.976 7.875 -43.383 1.00 93.19 87 ALA A C 1
ATOM 666 O O . ALA A 1 87 ? 38.967 8.561 -43.629 1.00 93.19 87 ALA A O 1
ATOM 667 N N . LEU A 1 88 ? 38.018 6.538 -43.302 1.00 90.88 88 LEU A N 1
ATOM 668 C CA . LEU A 1 88 ? 39.197 5.714 -43.584 1.00 90.88 88 LEU A CA 1
ATOM 669 C C . LEU A 1 88 ? 39.190 5.085 -44.993 1.00 90.88 88 LEU A C 1
ATOM 671 O O . LEU A 1 88 ? 40.252 4.638 -45.428 1.00 90.88 88 LEU A O 1
ATOM 675 N N . ASP A 1 89 ? 38.034 5.042 -45.665 1.00 82.50 89 ASP A N 1
ATOM 676 C CA . ASP A 1 89 ? 37.869 4.633 -47.073 1.00 82.50 89 ASP A CA 1
ATOM 677 C C . ASP A 1 89 ? 38.149 5.799 -48.042 1.00 82.50 89 ASP A C 1
ATOM 679 O O . ASP A 1 89 ? 38.733 5.546 -49.123 1.00 82.50 89 ASP A O 1
#

Mean predicted aligned error: 7.6 Å

Sequence (89 aa):
MTTYTIDTAAAIEQLESNGFDTKQAKALVEIIAERQEELATKSDLDSLKTEINGEINNLKSEINNLKSELKLWIVSAIAIGIGLIKALD

Foldseek 3Di:
DPLPQPPLVVQLVVVVVVPDDSVRSNVVSVVCNVCSVVDDDPVNVVVVVVVVVVVVVVVVVVVVVVVVVVVVVVVVVVVVVVVVVVVVD

Solvent-accessible surface area (backbone atoms only — not comparable to full-atom values): 5133 Å² total; per-residue (Å²): 132,86,77,80,74,76,56,57,66,63,51,29,54,54,34,40,76,71,72,39,52,71,68,57,24,46,55,53,48,50,58,51,61,73,45,51,85,79,52,85,47,72,67,54,51,52,49,51,52,50,50,53,52,50,52,53,51,50,53,53,49,52,52,53,49,53,55,49,52,51,50,53,50,52,54,49,53,50,53,51,52,54,52,52,55,66,72,75,111

pLDDT: mean 91.76, std 11.34, range [39.34, 98.69]

Radius of gyration: 31.58 Å; Cα contacts (8 Å, |Δi|>4): 19; chains: 1; bounding box: 66×21×83 Å

Secondary structure (DSSP, 8-state):
-------HHHHHHHHHHTT--HHHHHHHHHHHHHHGGGSPPHHHHHHHHHHHHHHHHHHHHHHHHHHHHHHHHHHHHHHHHHHHHHHH-